Protein AF-A0A528LBS1-F1 (afdb_monomer)

Mean predicted aligned error: 7.61 Å

Radius of gyration: 11.49 Å; Cα contacts (8 Å, |Δi|>4): 95; chains: 1; bounding box: 20×38×26 Å

Nearest PDB structures (foldseek):
  6hv9-assembly1_C  TM=7.176E-01  e=1.178E+00  Saccharomyces cerevisiae
  6yxy-assembly1_AI  TM=7.141E-01  e=4.649E+00  Trypanosoma brucei brucei

Solvent-accessible surface area (backbone atoms only — not comparable to full-atom values): 3635 Å² total; per-residue (Å²): 119,71,47,66,31,14,31,30,88,75,36,56,76,49,48,59,91,38,79,44,87,42,57,34,41,80,41,80,35,37,61,82,40,39,49,63,29,42,76,71,52,24,33,36,80,59,76,55,96,80,45,93,72,84,75,73,84,74,86,127

Structure (mmCIF, N/CA/C/O backbone):
data_AF-A0A528LBS1-F1
#
_entry.id   AF-A0A528LBS1-F1
#
loop_
_atom_site.group_PDB
_atom_site.id
_atom_site.type_symbol
_atom_site.label_atom_id
_atom_site.label_alt_id
_atom_site.label_comp_id
_atom_site.label_asym_id
_atom_site.label_entity_id
_atom_site.label_seq_id
_atom_site.pd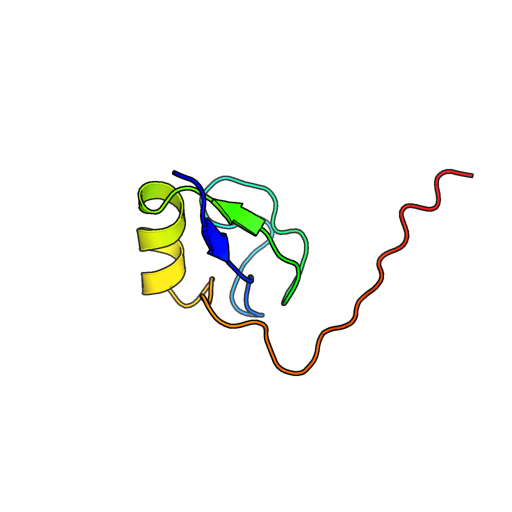bx_PDB_ins_code
_atom_site.Cartn_x
_atom_site.Cartn_y
_atom_site.Cartn_z
_atom_site.occupancy
_atom_site.B_iso_or_equiv
_atom_site.auth_seq_id
_atom_site.auth_comp_id
_atom_site.auth_asym_id
_atom_site.auth_atom_id
_atom_site.pdbx_PDB_model_num
ATOM 1 N N . MET A 1 1 ? -11.439 -2.136 11.317 1.00 82.19 1 MET A N 1
ATOM 2 C CA . MET A 1 1 ? -11.918 -3.058 10.258 1.00 82.19 1 MET A CA 1
ATOM 3 C C . MET A 1 1 ? -10.913 -3.041 9.111 1.00 82.19 1 MET A C 1
ATOM 5 O O . MET A 1 1 ? -10.156 -2.079 9.031 1.00 82.19 1 MET A O 1
ATOM 9 N N . LYS A 1 2 ? -10.836 -4.092 8.284 1.00 84.81 2 LYS A N 1
ATOM 10 C CA . LYS A 1 2 ? -9.941 -4.109 7.113 1.00 84.81 2 LYS A CA 1
ATOM 11 C C . LYS A 1 2 ? -10.714 -3.677 5.868 1.00 84.81 2 LYS A C 1
ATOM 13 O O . LYS A 1 2 ? -11.850 -4.108 5.693 1.00 84.81 2 LYS A O 1
ATOM 18 N N . LYS A 1 3 ? -10.091 -2.846 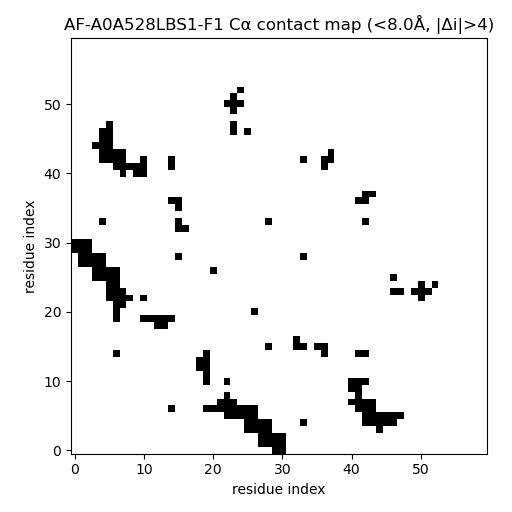5.041 1.00 87.38 3 LYS A N 1
ATOM 19 C CA . LYS A 1 3 ? -10.572 -2.426 3.725 1.00 87.38 3 LYS A CA 1
ATOM 20 C C . LYS A 1 3 ? -9.647 -2.996 2.654 1.00 87.38 3 LYS A C 1
ATOM 22 O O . LYS A 1 3 ? -8.483 -3.304 2.923 1.00 87.38 3 LYS A O 1
ATOM 27 N N . THR A 1 4 ? -10.193 -3.178 1.462 1.00 90.88 4 THR A N 1
ATOM 28 C CA . THR A 1 4 ? -9.421 -3.625 0.305 1.00 90.88 4 THR A CA 1
ATOM 29 C C . THR A 1 4 ? -8.795 -2.414 -0.360 1.00 90.88 4 THR A C 1
ATOM 31 O O . THR A 1 4 ? -9.490 -1.450 -0.661 1.00 90.88 4 THR A O 1
ATOM 34 N N . TYR A 1 5 ? -7.494 -2.492 -0.595 1.00 91.94 5 TYR A N 1
ATOM 35 C CA . TYR A 1 5 ? -6.728 -1.499 -1.330 1.00 91.94 5 TYR A CA 1
ATOM 36 C C . TYR A 1 5 ? -5.977 -2.175 -2.470 1.00 91.94 5 TYR A C 1
ATOM 38 O O . TYR A 1 5 ? -5.787 -3.390 -2.465 1.00 91.94 5 TYR A O 1
ATOM 46 N N . TYR A 1 6 ? -5.522 -1.385 -3.428 1.00 92.06 6 TYR A N 1
ATOM 47 C CA . TYR A 1 6 ? -4.812 -1.854 -4.606 1.00 92.06 6 TYR A CA 1
ATOM 48 C C . TYR A 1 6 ? -3.453 -1.160 -4.680 1.00 92.06 6 TYR A C 1
ATOM 50 O O . TYR A 1 6 ? -3.412 0.069 -4.744 1.00 92.06 6 TYR A O 1
ATOM 58 N N . PRO A 1 7 ? -2.336 -1.903 -4.641 1.00 91.62 7 PRO A N 1
ATOM 59 C CA . PRO A 1 7 ? -1.012 -1.341 -4.853 1.00 91.62 7 PRO A CA 1
ATOM 60 C C . PRO A 1 7 ? -0.879 -0.727 -6.241 1.00 91.62 7 PRO A C 1
ATOM 62 O O . PRO A 1 7 ? -1.433 -1.242 -7.210 1.00 91.62 7 PRO A O 1
ATOM 65 N N . THR A 1 8 ? -0.130 0.363 -6.334 1.00 88.75 8 THR A N 1
ATOM 66 C CA . THR A 1 8 ? 0.200 1.038 -7.598 1.00 88.75 8 THR A CA 1
ATOM 67 C C . THR A 1 8 ? 1.616 0.665 -8.052 1.00 88.75 8 THR A C 1
ATOM 69 O O . THR A 1 8 ? 2.393 0.115 -7.270 1.00 88.75 8 THR A O 1
ATOM 72 N N . ALA A 1 9 ? 2.007 1.012 -9.281 1.00 87.50 9 ALA A N 1
ATOM 73 C CA . ALA A 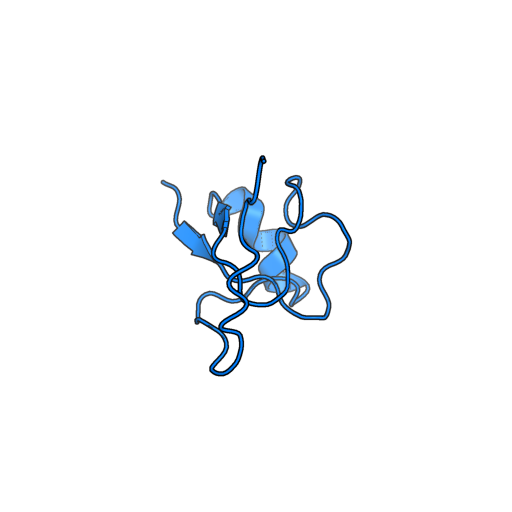1 9 ? 3.376 0.852 -9.794 1.00 87.50 9 ALA A CA 1
ATOM 74 C C . ALA A 1 9 ? 4.439 1.564 -8.948 1.00 87.50 9 ALA A C 1
ATOM 76 O O . ALA A 1 9 ? 5.618 1.225 -9.025 1.00 87.50 9 ALA A O 1
ATOM 77 N N . LEU A 1 10 ? 4.039 2.560 -8.154 1.00 88.31 10 LEU A N 1
ATOM 78 C CA . LEU A 1 10 ? 4.939 3.269 -7.251 1.00 88.31 10 LEU A CA 1
ATOM 79 C C . LEU A 1 10 ? 5.276 2.435 -6.007 1.00 88.31 10 LEU A C 1
ATOM 81 O O . LEU A 1 10 ? 6.291 2.685 -5.357 1.00 88.31 10 LEU A O 1
ATOM 85 N N . ALA A 1 11 ? 4.445 1.447 -5.661 1.00 87.50 11 ALA A N 1
ATOM 86 C CA . ALA A 1 11 ? 4.671 0.599 -4.504 1.00 87.50 11 ALA A CA 1
ATOM 87 C C . ALA A 1 11 ? 5.898 -0.304 -4.709 1.00 87.50 11 ALA A C 1
ATOM 89 O O . ALA A 1 11 ? 6.010 -1.036 -5.692 1.00 87.50 11 ALA A O 1
ATOM 90 N N . GLY A 1 12 ? 6.810 -0.291 -3.734 1.00 86.50 12 GLY A N 1
ATOM 91 C CA . GLY A 1 12 ? 7.981 -1.166 -3.722 1.00 86.50 12 GLY A CA 1
ATOM 92 C C . GLY A 1 12 ? 7.637 -2.638 -3.456 1.00 86.50 12 GLY A C 1
ATOM 93 O O . GLY A 1 12 ? 6.495 -3.076 -3.564 1.00 86.50 12 GLY A O 1
ATOM 94 N N . LYS A 1 13 ? 8.635 -3.430 -3.039 1.00 86.56 13 LYS A N 1
ATOM 95 C CA . LYS A 1 13 ? 8.448 -4.858 -2.687 1.00 86.56 13 LYS A CA 1
ATOM 96 C C . LYS A 1 13 ? 7.491 -5.080 -1.508 1.00 86.56 13 LYS A C 1
ATOM 98 O O . LYS A 1 13 ? 6.953 -6.171 -1.340 1.00 86.56 13 LYS A O 1
ATOM 103 N N . THR A 1 14 ? 7.308 -4.062 -0.679 1.00 89.19 14 THR A N 1
ATOM 104 C CA . THR A 1 14 ? 6.397 -4.051 0.463 1.00 89.19 14 THR A CA 1
ATOM 105 C C . THR A 1 14 ? 5.581 -2.764 0.441 1.00 89.19 14 THR A C 1
ATOM 107 O O . THR A 1 14 ? 6.061 -1.716 0.008 1.00 89.19 14 THR A O 1
ATOM 110 N N . VAL A 1 15 ? 4.339 -2.840 0.913 1.00 88.88 15 VAL A N 1
ATOM 111 C CA . VAL A 1 15 ? 3.425 -1.701 1.036 1.00 88.88 15 VAL A CA 1
ATOM 112 C C . VAL A 1 15 ? 2.705 -1.807 2.373 1.00 88.88 15 VAL A C 1
ATOM 114 O O . VAL A 1 15 ? 2.284 -2.892 2.756 1.00 88.88 15 VAL A O 1
ATOM 117 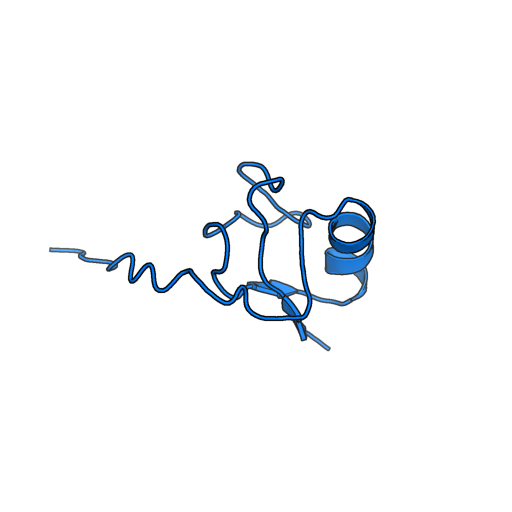N N . ALA A 1 16 ? 2.619 -0.712 3.134 1.00 87.62 16 ALA A N 1
ATOM 118 C CA . ALA A 1 16 ? 1.935 -0.695 4.436 1.00 87.62 16 ALA A CA 1
ATOM 119 C C . ALA A 1 16 ? 2.419 -1.764 5.454 1.00 87.62 16 ALA A C 1
ATOM 121 O O . ALA A 1 16 ? 1.655 -2.243 6.293 1.00 87.62 16 ALA A O 1
ATOM 122 N N . GLY A 1 17 ? 3.697 -2.158 5.377 1.00 86.31 17 GLY A N 1
ATOM 123 C CA . GLY A 1 17 ? 4.295 -3.164 6.266 1.00 86.31 17 GLY A CA 1
ATOM 124 C C . GLY A 1 17 ? 3.981 -4.620 5.905 1.00 86.31 17 GLY A C 1
ATOM 125 O O . GLY A 1 17 ? 4.364 -5.520 6.649 1.00 86.31 17 GLY A O 1
ATOM 126 N N . VAL A 1 18 ? 3.324 -4.871 4.770 1.00 87.94 18 VAL A N 1
ATOM 127 C CA . VAL A 1 18 ? 3.052 -6.218 4.248 1.00 87.94 18 VAL A CA 1
ATOM 128 C C . VAL A 1 18 ? 3.686 -6.408 2.862 1.00 87.94 18 VAL A C 1
ATOM 130 O O . VAL A 1 18 ? 4.011 -5.422 2.191 1.00 87.94 18 VAL A O 1
ATOM 133 N N . PRO A 1 19 ? 3.913 -7.657 2.417 1.00 89.50 19 PRO A N 1
ATOM 134 C CA . PRO A 1 19 ? 4.418 -7.932 1.074 1.00 89.50 19 PRO A CA 1
ATOM 135 C C . PRO A 1 19 ? 3.500 -7.322 0.015 1.00 89.50 19 PRO A C 1
ATOM 137 O O . PRO A 1 19 ? 2.286 -7.497 0.093 1.00 89.50 19 PRO A O 1
ATOM 140 N N . ASN A 1 20 ? 4.076 -6.617 -0.961 1.00 89.94 20 ASN A N 1
ATOM 141 C CA . ASN A 1 20 ? 3.318 -6.122 -2.101 1.00 89.94 20 ASN A CA 1
ATOM 142 C C . ASN A 1 20 ? 3.034 -7.310 -3.037 1.00 89.94 20 ASN A C 1
ATOM 144 O O . ASN A 1 20 ? 3.987 -7.864 -3.592 1.00 89.94 20 ASN A O 1
ATOM 148 N N . PRO A 1 21 ? 1.766 -7.725 -3.210 1.00 86.25 21 PRO A N 1
ATOM 149 C CA . PRO A 1 21 ? 1.435 -8.806 -4.129 1.00 86.25 21 PRO A CA 1
ATOM 150 C C . PRO A 1 21 ? 1.702 -8.434 -5.597 1.00 86.25 21 PRO A C 1
ATOM 152 O O . PRO A 1 21 ? 1.984 -9.319 -6.402 1.00 86.25 21 PRO A O 1
ATOM 155 N N . GLY A 1 22 ? 1.656 -7.145 -5.935 1.00 85.62 22 GLY A N 1
ATOM 156 C CA . GLY A 1 22 ? 1.778 -6.616 -7.290 1.00 85.62 22 GLY A CA 1
ATOM 157 C C . GLY A 1 22 ? 0.818 -5.449 -7.519 1.00 85.62 22 GLY A C 1
ATOM 158 O O . GLY A 1 22 ? -0.157 -5.286 -6.780 1.00 85.62 22 GLY A O 1
ATOM 159 N N . GLU A 1 23 ? 1.092 -4.637 -8.545 1.00 87.38 23 GLU A N 1
ATOM 160 C CA . GLU A 1 23 ? 0.182 -3.565 -8.962 1.00 87.38 23 GLU A CA 1
ATOM 161 C C . GLU A 1 23 ? -1.213 -4.138 -9.261 1.00 87.38 23 GLU A C 1
ATOM 163 O O . GLU A 1 23 ? -1.355 -5.134 -9.967 1.00 87.38 23 GLU A O 1
ATOM 168 N N . GLY A 1 24 ? -2.246 -3.517 -8.693 1.00 83.62 24 GLY A N 1
ATOM 169 C CA . GLY A 1 24 ? -3.640 -3.882 -8.925 1.00 83.62 24 GLY A CA 1
ATOM 170 C C . GLY A 1 24 ? -4.127 -5.159 -8.259 1.00 83.62 24 GLY A C 1
ATOM 171 O O . GLY A 1 24 ? -5.292 -5.509 -8.435 1.00 83.62 24 GLY A O 1
ATOM 172 N N . ILE A 1 25 ? -3.300 -5.823 -7.450 1.00 86.44 25 ILE A N 1
ATOM 173 C CA . ILE A 1 25 ? -3.735 -7.005 -6.706 1.00 86.44 25 ILE A CA 1
ATOM 174 C C . ILE A 1 25 ? -4.339 -6.575 -5.361 1.00 86.44 25 ILE A C 1
ATOM 176 O O . ILE A 1 25 ? -3.677 -5.874 -4.594 1.00 86.44 25 ILE A O 1
ATOM 180 N N . PRO A 1 26 ? -5.578 -6.989 -5.034 1.00 89.25 26 PRO A N 1
ATOM 181 C CA . PRO A 1 26 ? -6.253 -6.549 -3.821 1.00 89.25 26 PRO A CA 1
ATOM 182 C C . PRO A 1 26 ? -5.494 -6.971 -2.561 1.00 89.25 26 PRO A C 1
ATOM 184 O O . PRO A 1 26 ? -5.166 -8.144 -2.368 1.00 89.25 26 PRO A O 1
ATOM 187 N N . ILE A 1 27 ? -5.280 -6.012 -1.664 1.00 89.00 27 ILE A N 1
ATOM 188 C CA . ILE A 1 27 ? -4.660 -6.214 -0.361 1.00 89.00 27 ILE A CA 1
ATOM 189 C C . ILE A 1 27 ? -5.587 -5.732 0.754 1.00 89.00 27 ILE A C 1
ATOM 191 O O . ILE A 1 27 ? -6.097 -4.614 0.737 1.00 89.00 27 ILE A O 1
ATOM 195 N N . ALA A 1 28 ? -5.826 -6.598 1.738 1.00 91.69 28 ALA A N 1
ATOM 196 C CA . ALA A 1 28 ? -6.687 -6.288 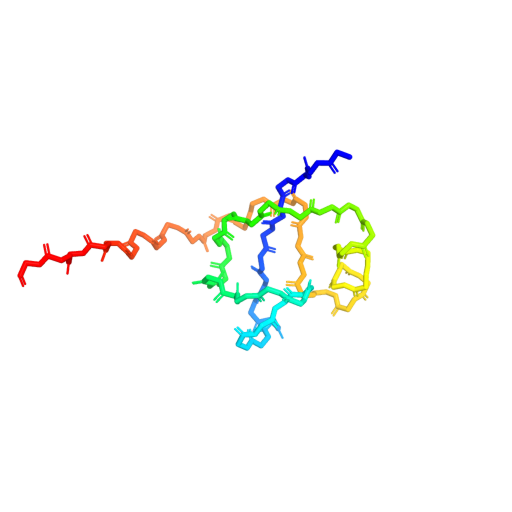2.872 1.00 91.69 28 ALA A CA 1
ATOM 197 C C . ALA A 1 28 ? -5.868 -5.645 3.999 1.00 91.69 28 ALA A C 1
ATOM 199 O O . ALA A 1 28 ? -5.151 -6.337 4.729 1.00 91.69 28 ALA A O 1
ATOM 200 N N . LEU A 1 29 ? -6.008 -4.332 4.168 1.00 89.69 29 LEU A N 1
ATOM 201 C CA . LEU A 1 29 ? -5.278 -3.543 5.163 1.00 89.69 29 LEU A CA 1
ATOM 202 C C . LEU A 1 29 ? -6.235 -2.842 6.117 1.00 89.69 29 LEU A C 1
ATOM 204 O O . LEU A 1 29 ? -7.394 -2.587 5.791 1.00 89.69 29 LEU A O 1
ATOM 208 N N . THR A 1 30 ? -5.763 -2.527 7.318 1.00 91.75 30 THR A N 1
ATOM 209 C CA . THR A 1 30 ? -6.479 -1.575 8.173 1.00 91.75 30 THR A CA 1
ATOM 210 C C . THR A 1 30 ? -6.288 -0.154 7.648 1.00 91.75 30 THR A C 1
ATOM 212 O O . THR A 1 30 ? -5.302 0.136 6.972 1.00 91.75 30 THR A O 1
ATOM 215 N N . GLU A 1 31 ? -7.203 0.750 7.995 1.00 89.69 31 GLU A N 1
ATOM 216 C CA . GLU A 1 31 ? -7.089 2.165 7.609 1.00 89.69 31 GLU A CA 1
ATOM 217 C C . GLU A 1 31 ? -5.769 2.777 8.086 1.00 89.69 31 GLU A C 1
ATOM 219 O O . GLU A 1 31 ? -5.090 3.430 7.306 1.00 89.69 31 GLU A O 1
ATOM 224 N N . GLN A 1 32 ? -5.333 2.465 9.310 1.00 90.69 32 GLN A N 1
ATOM 225 C CA . GLN A 1 32 ? -4.051 2.947 9.837 1.00 90.69 32 GLN A CA 1
ATOM 226 C C . GLN A 1 32 ? -2.833 2.415 9.067 1.00 90.69 32 GLN A C 1
ATOM 228 O O . GLN A 1 32 ? -1.842 3.123 8.921 1.00 90.69 32 GLN A O 1
ATOM 233 N N . GLN A 1 33 ? -2.891 1.178 8.562 1.00 89.50 33 GLN A N 1
ATOM 234 C CA . GLN A 1 33 ? -1.825 0.630 7.719 1.00 89.50 33 GLN A CA 1
ATOM 235 C C . GLN A 1 33 ? -1.813 1.301 6.340 1.00 89.50 33 GLN A C 1
ATOM 237 O O . GLN A 1 33 ? -0.750 1.641 5.819 1.00 89.50 33 GLN A O 1
ATOM 242 N N . ALA A 1 34 ? -2.995 1.491 5.751 1.00 90.19 34 ALA A N 1
ATOM 243 C CA . ALA A 1 34 ? -3.138 2.049 4.417 1.00 90.19 34 ALA A CA 1
ATOM 244 C C . ALA A 1 34 ? -2.902 3.565 4.371 1.00 90.19 34 ALA A C 1
ATOM 246 O O . ALA A 1 34 ? -2.415 4.039 3.355 1.00 90.19 34 ALA A O 1
ATOM 247 N N . GLU A 1 35 ? -3.170 4.317 5.443 1.00 91.81 35 GLU A N 1
ATOM 248 C CA . GLU A 1 35 ? -3.120 5.788 5.478 1.00 91.81 35 GLU A CA 1
ATOM 249 C C . GLU A 1 35 ? -1.809 6.355 4.920 1.00 91.81 35 GLU A C 1
ATOM 251 O O . GLU A 1 35 ? -1.812 7.180 4.004 1.00 91.81 35 GLU A O 1
ATOM 256 N N . HIS A 1 36 ? -0.671 5.866 5.419 1.00 91.62 36 HIS A N 1
ATOM 257 C CA . HIS A 1 36 ? 0.631 6.330 4.950 1.00 91.62 36 HIS A CA 1
ATOM 258 C C . HIS A 1 36 ? 0.870 5.951 3.483 1.00 91.62 36 HIS A C 1
ATOM 260 O O . HIS A 1 36 ? 1.348 6.764 2.696 1.00 91.62 36 HIS A O 1
ATOM 266 N N . ALA A 1 37 ? 0.522 4.724 3.092 1.00 90.75 37 ALA A N 1
ATOM 267 C CA . ALA A 1 37 ? 0.726 4.240 1.731 1.00 90.75 37 ALA A CA 1
ATOM 268 C C . ALA A 1 37 ? -0.208 4.924 0.711 1.00 90.75 37 ALA A C 1
ATOM 270 O O . ALA A 1 37 ? 0.233 5.219 -0.395 1.00 90.75 37 ALA A O 1
ATOM 271 N N . LEU A 1 38 ? -1.444 5.253 1.093 1.00 91.19 38 LEU A N 1
ATOM 272 C CA . LEU A 1 38 ? -2.379 6.071 0.316 1.00 91.19 38 LEU A CA 1
ATOM 273 C C . LEU A 1 38 ? -1.831 7.486 0.129 1.00 91.19 38 LEU A C 1
ATOM 275 O O . LEU A 1 38 ? -1.790 7.988 -0.990 1.00 91.19 38 LEU A O 1
ATOM 279 N N . ARG A 1 39 ? -1.330 8.109 1.204 1.00 91.31 39 ARG A N 1
ATOM 280 C CA . ARG A 1 39 ? -0.742 9.456 1.145 1.00 91.31 39 ARG A CA 1
ATOM 281 C C . ARG A 1 39 ? 0.494 9.526 0.244 1.00 91.31 39 ARG A C 1
ATOM 283 O O . ARG A 1 39 ? 0.741 10.559 -0.366 1.00 91.31 39 ARG A O 1
ATOM 290 N N . GLN A 1 40 ? 1.261 8.441 0.168 1.00 91.06 40 GLN A N 1
ATOM 291 C CA . GLN A 1 40 ? 2.416 8.305 -0.725 1.00 91.06 40 GLN A CA 1
ATOM 292 C C . GLN A 1 40 ? 2.026 7.921 -2.167 1.00 91.06 40 GLN A C 1
ATOM 294 O O . GLN A 1 40 ? 2.890 7.892 -3.037 1.00 91.06 40 GLN A O 1
ATOM 299 N N . GLY A 1 41 ? 0.752 7.606 -2.432 1.00 89.94 41 GLY A N 1
ATOM 300 C CA . GLY A 1 41 ? 0.285 7.134 -3.738 1.00 89.94 41 GLY A CA 1
ATOM 301 C C . GLY A 1 41 ? 0.668 5.685 -4.060 1.00 89.94 41 GLY A C 1
ATOM 302 O O . GLY A 1 41 ? 0.572 5.270 -5.213 1.00 89.94 41 GLY A O 1
ATOM 303 N N . TYR A 1 42 ? 1.102 4.905 -3.066 1.00 91.69 42 TYR A N 1
ATOM 304 C CA . TYR A 1 42 ? 1.442 3.483 -3.204 1.00 91.69 42 TYR A CA 1
ATOM 305 C C . TYR A 1 42 ? 0.220 2.563 -3.170 1.00 91.69 42 TYR A C 1
ATOM 307 O O . TYR A 1 42 ? 0.315 1.414 -3.589 1.00 91.69 42 TY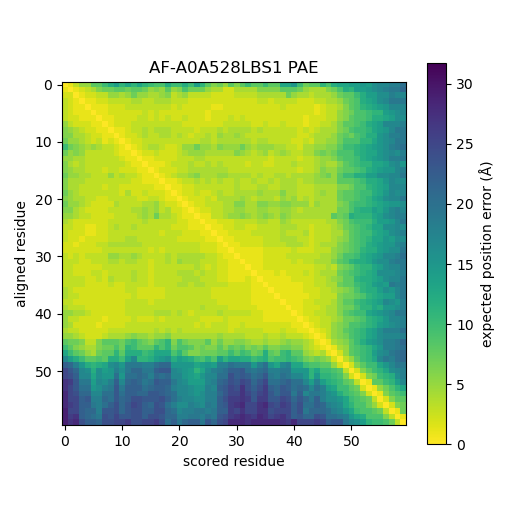R A O 1
ATOM 315 N N . LEU A 1 43 ? -0.913 3.041 -2.658 1.00 91.75 43 LEU A N 1
ATOM 316 C CA . LEU A 1 43 ? -2.188 2.329 -2.661 1.00 91.75 43 LEU A CA 1
ATOM 317 C C . LEU A 1 43 ? -3.275 3.198 -3.295 1.00 91.75 43 LEU A C 1
ATOM 319 O O . LEU A 1 43 ? -3.197 4.424 -3.271 1.00 91.75 43 LEU A O 1
ATOM 323 N N . SER A 1 44 ? -4.312 2.548 -3.803 1.00 89.19 44 SER A N 1
ATOM 324 C CA . SER A 1 44 ? -5.579 3.150 -4.212 1.00 89.19 44 SER A CA 1
ATOM 325 C C . SER A 1 44 ? -6.7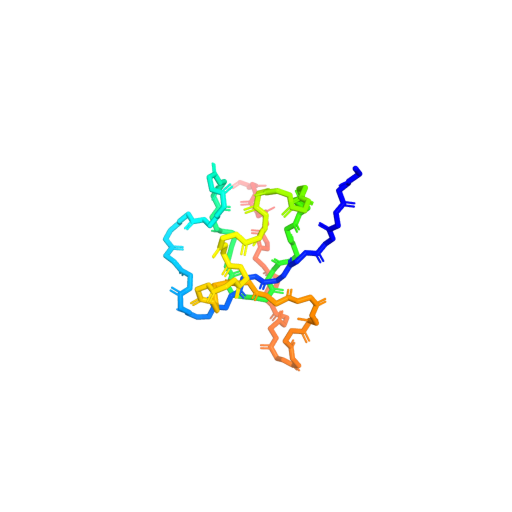54 2.371 -3.635 1.00 89.19 44 SER A C 1
ATOM 327 O O . SER A 1 44 ? -6.666 1.165 -3.408 1.00 89.19 44 SER A O 1
ATOM 329 N N . GLU A 1 45 ? -7.853 3.072 -3.375 1.00 88.25 45 GLU A N 1
ATOM 330 C CA . GLU A 1 45 ? -9.127 2.462 -2.966 1.00 88.25 45 GLU A CA 1
ATOM 331 C C . GLU A 1 45 ? -9.893 1.884 -4.164 1.00 88.25 45 GLU A C 1
ATOM 333 O O . GLU A 1 45 ? -10.691 0.960 -4.012 1.00 88.25 45 GLU A O 1
ATOM 338 N N . GLU A 1 46 ? -9.605 2.379 -5.367 1.00 81.44 46 GLU A N 1
ATOM 339 C CA . GLU A 1 46 ? -10.169 1.876 -6.614 1.00 81.44 46 GLU A CA 1
ATOM 340 C C . GLU A 1 46 ? -9.285 0.802 -7.246 1.00 81.44 46 GLU A C 1
ATOM 342 O O . GLU A 1 46 ? -8.054 0.887 -7.239 1.00 81.44 46 GLU A O 1
ATOM 347 N N . ALA A 1 47 ? -9.939 -0.209 -7.822 1.00 73.50 47 ALA A N 1
ATOM 348 C CA . ALA A 1 47 ? -9.262 -1.209 -8.628 1.00 73.50 47 ALA A CA 1
ATOM 349 C C . ALA A 1 47 ? -8.686 -0.527 -9.879 1.00 73.50 47 ALA A C 1
ATOM 351 O O . ALA A 1 47 ? -9.435 0.149 -10.593 1.00 73.50 47 ALA A O 1
ATOM 352 N N . PRO A 1 48 ? -7.390 -0.692 -10.196 1.00 72.19 48 PRO A N 1
ATOM 353 C CA . PRO A 1 48 ? -6.866 -0.155 -11.437 1.00 72.19 48 PRO A CA 1
ATOM 354 C C . PRO A 1 48 ? -7.568 -0.838 -12.611 1.00 72.19 48 PRO A C 1
ATOM 356 O O . PRO A 1 48 ? -7.688 -2.061 -12.666 1.00 72.19 48 PRO A O 1
ATOM 359 N N . ALA A 1 49 ? -8.004 -0.037 -13.583 1.00 64.56 49 ALA A N 1
ATOM 360 C CA . ALA A 1 49 ? -8.788 -0.487 -14.737 1.00 64.56 49 ALA A CA 1
ATOM 361 C C . ALA A 1 49 ? -8.075 -1.523 -15.635 1.00 64.56 49 ALA A C 1
ATOM 363 O O . ALA A 1 49 ? -8.671 -2.053 -16.571 1.00 64.56 49 ALA A O 1
ATOM 364 N N . LYS A 1 50 ? -6.795 -1.810 -15.379 1.00 59.19 50 LYS A N 1
ATOM 365 C CA . LYS A 1 50 ? -5.983 -2.798 -16.088 1.00 59.19 50 LYS A CA 1
ATOM 366 C C . LYS A 1 50 ? -4.995 -3.430 -15.116 1.00 59.19 50 LYS A C 1
ATOM 368 O O . LYS A 1 50 ? -3.909 -2.897 -14.946 1.00 59.19 50 LYS A O 1
ATOM 373 N N . SER A 1 51 ? -5.368 -4.543 -14.494 1.00 51.28 51 SER A N 1
ATOM 374 C CA . SER A 1 51 ? -4.435 -5.607 -14.088 1.00 51.28 51 SER A CA 1
ATOM 375 C C . SER A 1 51 ? -5.216 -6.832 -13.621 1.00 51.28 51 SER A C 1
ATOM 377 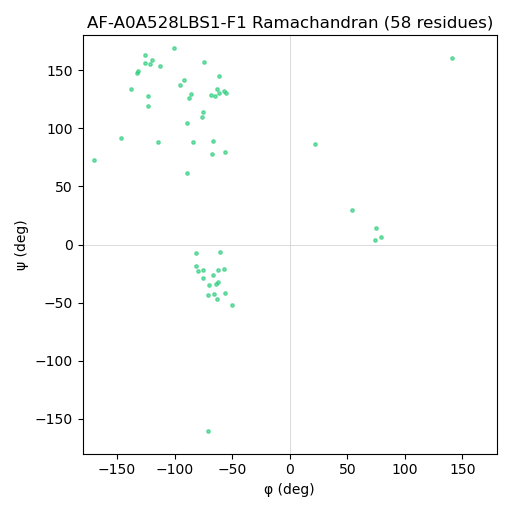O O . SER A 1 51 ? -5.291 -7.169 -12.446 1.00 51.28 51 SER A O 1
ATOM 379 N N . T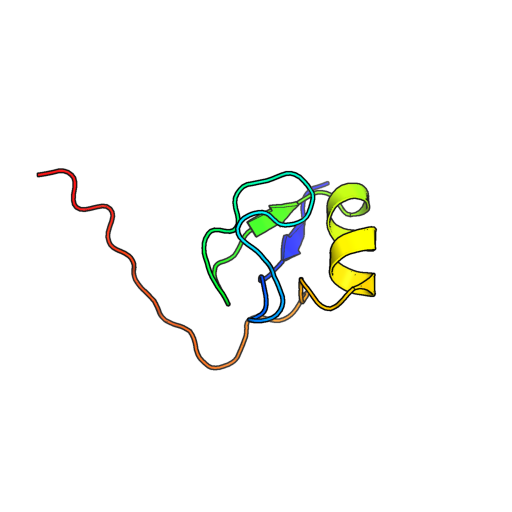HR A 1 52 ? -5.813 -7.530 -14.581 1.00 51.09 52 THR A N 1
ATOM 380 C CA . THR A 1 52 ? -5.892 -8.990 -14.515 1.00 51.09 52 THR A CA 1
ATOM 381 C C . THR A 1 52 ? -4.470 -9.535 -14.641 1.00 51.09 52 THR A C 1
ATOM 383 O O . THR A 1 52 ? -4.018 -9.780 -15.756 1.00 51.09 52 THR A O 1
ATOM 386 N N . ASP A 1 53 ? -3.754 -9.706 -13.531 1.00 49.97 53 ASP A N 1
ATOM 387 C CA . ASP A 1 53 ? -2.640 -10.659 -13.482 1.00 49.97 53 ASP A CA 1
ATOM 388 C C . ASP A 1 53 ? -3.003 -11.767 -12.496 1.00 49.97 53 ASP A C 1
ATOM 390 O O . ASP A 1 53 ? -2.756 -11.725 -11.291 1.00 49.97 53 ASP A O 1
ATOM 394 N N . ASP A 1 54 ? -3.672 -12.762 -13.072 1.00 53.22 54 ASP A N 1
ATOM 395 C CA . ASP A 1 54 ? -3.758 -14.126 -12.585 1.00 53.22 54 ASP A CA 1
ATOM 396 C C . ASP A 1 54 ? -2.332 -14.680 -12.442 1.00 53.22 54 ASP A C 1
ATOM 398 O O . ASP A 1 54 ? -1.839 -15.424 -13.288 1.00 53.22 54 ASP A O 1
ATOM 402 N N . LYS A 1 55 ? -1.627 -14.338 -11.359 1.00 48.59 55 LYS A N 1
ATOM 403 C CA . LYS A 1 55 ? -0.409 -15.064 -10.982 1.00 48.59 55 LYS A CA 1
ATOM 404 C C . LYS A 1 55 ? -0.752 -16.232 -10.076 1.00 48.59 55 LYS A C 1
ATOM 406 O O . LYS A 1 55 ? -0.318 -16.339 -8.934 1.00 48.59 55 LYS A O 1
ATOM 411 N N . LYS A 1 56 ? -1.553 -17.133 -10.646 1.00 45.22 56 LYS A N 1
ATOM 412 C CA . LYS A 1 56 ? -1.273 -18.567 -10.723 1.00 45.22 56 LYS A CA 1
ATOM 413 C C . LYS A 1 56 ? -0.280 -19.056 -9.664 1.00 45.22 56 LYS A C 1
ATOM 415 O O . LYS A 1 56 ? 0.912 -19.224 -9.927 1.00 45.22 56 LYS A O 1
ATOM 420 N N . VAL A 1 57 ? -0.802 -19.382 -8.485 1.00 47.72 57 VAL A N 1
ATOM 421 C CA . VAL A 1 57 ? -0.150 -20.315 -7.562 1.00 47.72 57 VAL A CA 1
ATOM 422 C C . VAL A 1 57 ? -0.197 -21.698 -8.223 1.00 47.72 57 VAL A C 1
ATOM 424 O O . VAL A 1 57 ? -1.040 -22.530 -7.908 1.00 47.72 57 VAL A O 1
ATOM 427 N N . LYS A 1 58 ? 0.685 -21.957 -9.194 1.00 40.16 58 LYS A N 1
ATOM 428 C CA . LYS A 1 58 ? 1.019 -23.331 -9.585 1.00 40.16 58 LYS A CA 1
ATOM 429 C C . LYS A 1 58 ? 2.102 -23.822 -8.628 1.00 40.16 58 LYS A C 1
ATOM 431 O O . LYS A 1 58 ? 3.288 -23.678 -8.895 1.00 40.16 58 LYS A O 1
ATOM 436 N N . LYS A 1 59 ? 1.673 -24.396 -7.502 1.00 44.38 59 LYS A N 1
ATOM 437 C CA . LYS A 1 59 ? 2.402 -25.518 -6.903 1.00 44.38 59 LYS A CA 1
ATOM 438 C C . LYS A 1 59 ? 2.057 -26.743 -7.754 1.00 44.38 59 LYS A C 1
ATOM 440 O O . LYS A 1 59 ? 0.907 -27.174 -7.740 1.00 44.38 59 LYS A O 1
ATOM 445 N N . ALA A 1 60 ? 3.021 -27.240 -8.516 1.00 45.28 60 ALA A N 1
ATOM 446 C CA . ALA A 1 60 ? 3.051 -28.598 -9.047 1.00 45.28 60 ALA A CA 1
ATOM 447 C C . ALA A 1 60 ? 4.513 -29.037 -9.047 1.00 45.28 60 ALA A C 1
ATOM 449 O O . ALA A 1 60 ? 5.335 -28.244 -9.560 1.00 45.28 60 ALA A O 1
#

Secondary structure (DSSP, 8-state):
-EEEEEE-TT--SEETTEE---TT--EEEEHHHHHHHHHTTSEESSPPSS----------

Foldseek 3Di:
DWAWKFFAPVADCDALNHGHPDGQDIDTGDCVSCVVCVVVVRIGNDRPPDDPDPPDPPPD

pLDDT: mean 80.54, std 15.93, range [40.16, 92.06]

Sequence (60 aa):
MKKTYYPTALAGKTVAGVPNPGEGIPIALTEQQAEHALRQGYLSEEAPAKSTDDKKVKKA